Protein AF-A0ABD5XR44-F1 (afdb_monomer)

Structure (mmCIF, N/CA/C/O backbone):
data_AF-A0ABD5XR44-F1
#
_entry.id   AF-A0ABD5XR44-F1
#
loop_
_atom_site.group_PDB
_atom_site.id
_atom_site.type_symbol
_atom_site.label_atom_id
_atom_site.label_alt_id
_atom_site.label_comp_id
_atom_site.label_asym_id
_atom_site.label_entity_id
_atom_site.label_seq_id
_atom_site.pdbx_PDB_ins_code
_atom_site.Cartn_x
_atom_site.Cartn_y
_atom_site.Cartn_z
_atom_site.occupancy
_atom_site.B_iso_or_equiv
_atom_site.auth_seq_id
_atom_site.auth_comp_id
_atom_site.auth_asym_id
_atom_site.auth_atom_id
_atom_site.pdbx_PDB_model_num
ATOM 1 N N . MET A 1 1 ? 4.231 -2.251 -10.975 1.00 59.69 1 MET A N 1
ATOM 2 C CA . MET A 1 1 ? 4.449 -1.798 -9.581 1.00 59.69 1 MET A CA 1
ATOM 3 C C . MET A 1 1 ? 3.454 -0.732 -9.156 1.00 59.69 1 MET A C 1
ATOM 5 O O . MET A 1 1 ? 2.812 -0.923 -8.137 1.00 59.69 1 MET A O 1
ATOM 9 N N . THR A 1 2 ? 3.224 0.312 -9.954 1.00 71.56 2 THR A N 1
ATOM 10 C CA . THR A 1 2 ? 2.181 1.327 -9.699 1.00 71.56 2 THR A CA 1
ATOM 11 C C . THR A 1 2 ? 0.789 0.737 -9.443 1.00 71.56 2 THR A C 1
ATOM 13 O O . THR A 1 2 ? 0.177 1.078 -8.441 1.00 71.56 2 THR A O 1
ATOM 16 N N . VAL A 1 3 ? 0.330 -0.209 -10.273 1.00 75.94 3 VAL A N 1
ATOM 17 C CA . VAL A 1 3 ? -0.970 -0.897 -10.092 1.00 75.94 3 VAL A CA 1
ATOM 18 C C . VAL A 1 3 ? -1.022 -1.718 -8.797 1.00 75.94 3 VAL A C 1
ATOM 20 O O . VAL A 1 3 ? -2.023 -1.699 -8.091 1.00 75.94 3 VAL A O 1
ATOM 23 N N . VAL A 1 4 ? 0.072 -2.405 -8.459 1.00 72.38 4 VAL A N 1
ATOM 24 C CA . VAL A 1 4 ? 0.179 -3.224 -7.239 1.00 72.38 4 VAL A CA 1
ATOM 25 C C . VAL A 1 4 ? 0.123 -2.336 -5.995 1.00 72.38 4 VAL A C 1
ATOM 27 O O . VAL A 1 4 ? -0.640 -2.615 -5.076 1.00 72.38 4 VAL A O 1
ATOM 30 N N . LEU A 1 5 ? 0.873 -1.232 -5.997 1.00 71.31 5 LEU A N 1
ATOM 31 C CA . LEU A 1 5 ? 0.913 -0.274 -4.893 1.00 71.31 5 LEU A CA 1
ATOM 32 C C . LEU A 1 5 ? -0.451 0.397 -4.676 1.00 71.31 5 LEU A C 1
ATOM 34 O O . LEU A 1 5 ? -0.911 0.524 -3.544 1.00 71.31 5 LEU A O 1
ATOM 38 N N . TRP A 1 6 ? -1.122 0.759 -5.771 1.00 81.38 6 TRP A N 1
ATOM 39 C CA . TRP A 1 6 ? -2.466 1.332 -5.739 1.00 81.38 6 TRP A CA 1
ATOM 40 C C . TRP A 1 6 ? -3.531 0.351 -5.250 1.00 81.38 6 TRP A C 1
ATOM 42 O O . TRP A 1 6 ? -4.433 0.764 -4.534 1.00 81.38 6 TRP A O 1
ATOM 52 N N . ALA A 1 7 ? -3.433 -0.934 -5.600 1.00 79.06 7 ALA A N 1
ATOM 53 C CA . ALA A 1 7 ? -4.381 -1.949 -5.144 1.00 79.06 7 ALA A CA 1
ATOM 54 C C . ALA A 1 7 ? -4.190 -2.325 -3.662 1.00 79.06 7 ALA A C 1
ATOM 56 O O . ALA A 1 7 ? -5.161 -2.635 -2.978 1.00 79.06 7 ALA A O 1
ATOM 57 N N . LEU A 1 8 ? -2.958 -2.275 -3.145 1.00 80.50 8 LEU A N 1
ATOM 58 C CA . LEU A 1 8 ? -2.643 -2.606 -1.750 1.00 80.50 8 LEU A CA 1
ATOM 59 C C . L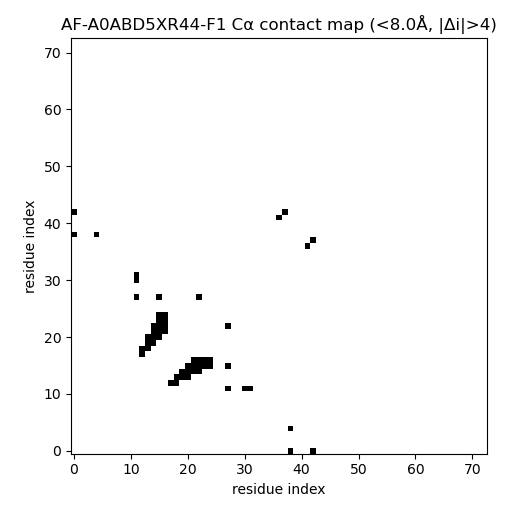EU A 1 8 ? -3.077 -1.525 -0.752 1.00 80.50 8 LEU A C 1
ATOM 61 O O . LEU A 1 8 ? -3.529 -1.857 0.342 1.00 80.50 8 LEU A O 1
ATOM 65 N N . TYR A 1 9 ? -2.974 -0.246 -1.123 1.00 80.69 9 TYR A N 1
ATOM 66 C CA . TYR A 1 9 ? -3.323 0.877 -0.246 1.00 80.69 9 TYR A CA 1
ATOM 67 C C . TYR A 1 9 ? -4.755 0.806 0.340 1.00 80.69 9 TYR A C 1
ATOM 69 O O . TYR A 1 9 ? -4.887 0.854 1.565 1.00 80.69 9 TYR A O 1
ATOM 77 N N . PRO A 1 10 ? -5.831 0.619 -0.458 1.00 84.88 10 PRO A N 1
ATOM 78 C CA . PRO A 1 10 ? -7.189 0.519 0.078 1.00 84.88 10 PRO A CA 1
ATOM 79 C C . PRO A 1 10 ? -7.420 -0.750 0.912 1.00 84.88 10 PRO A C 1
ATOM 81 O O . PRO A 1 10 ? -8.232 -0.723 1.831 1.00 84.88 10 PRO A O 1
ATOM 84 N N . VAL A 1 11 ? -6.702 -1.846 0.640 1.00 85.56 11 VAL A N 1
ATOM 85 C CA . VAL A 1 11 ? -6.816 -3.097 1.413 1.00 85.56 11 VAL A CA 1
ATOM 86 C C . VAL A 1 11 ? -6.271 -2.912 2.827 1.00 85.56 11 VAL A C 1
ATOM 88 O O . VAL A 1 11 ? -6.925 -3.306 3.789 1.00 85.56 11 VAL A O 1
ATOM 91 N N . VAL A 1 12 ? -5.101 -2.281 2.971 1.00 82.81 12 VAL A N 1
ATOM 92 C CA . VAL A 1 12 ? -4.520 -2.014 4.297 1.00 82.81 12 VAL A CA 1
ATOM 93 C C . VAL A 1 12 ? -5.367 -1.006 5.062 1.00 82.81 12 VAL A C 1
ATOM 95 O O . VAL A 1 12 ? -5.650 -1.230 6.235 1.00 82.81 12 VAL A O 1
ATOM 98 N N . TRP A 1 13 ? -5.847 0.044 4.388 1.00 87.81 13 TRP A N 1
ATOM 99 C CA . TRP A 1 13 ? -6.761 1.014 4.991 1.00 87.81 13 TRP A CA 1
ATOM 100 C C . TRP A 1 13 ? -8.031 0.347 5.535 1.00 87.81 13 TRP A C 1
ATOM 102 O O . TRP A 1 13 ? -8.446 0.622 6.659 1.00 87.81 13 TRP A O 1
ATOM 112 N N . LEU A 1 14 ? -8.613 -0.588 4.776 1.00 88.25 14 LEU A N 1
ATOM 113 C CA . LEU A 1 14 ? -9.799 -1.322 5.210 1.00 88.25 14 LEU A CA 1
ATOM 114 C C . LEU A 1 14 ? -9.512 -2.223 6.422 1.00 88.25 14 LEU A C 1
ATOM 116 O O . LEU A 1 14 ? -10.376 -2.393 7.274 1.00 88.25 14 LEU A O 1
ATOM 120 N N . LEU A 1 15 ? -8.312 -2.791 6.532 1.00 83.69 15 LEU A N 1
ATOM 121 C CA . LEU A 1 15 ? -7.917 -3.644 7.661 1.00 83.69 15 LEU A CA 1
ATOM 122 C C . LEU A 1 15 ? -7.524 -2.848 8.920 1.00 83.69 15 LEU A C 1
ATOM 124 O O . LEU A 1 15 ? -7.546 -3.400 10.025 1.00 83.69 15 LEU A O 1
ATOM 128 N N . GLY A 1 16 ? -7.169 -1.572 8.756 1.00 84.00 16 GLY A N 1
ATOM 129 C CA . GLY A 1 16 ? -6.788 -0.657 9.827 1.00 84.00 16 GLY A CA 1
ATOM 130 C C . GLY A 1 16 ? -7.956 -0.198 10.715 1.00 84.00 16 GLY A C 1
ATOM 131 O O . GLY A 1 16 ? -9.121 -0.499 10.439 1.00 84.00 16 GLY A O 1
ATOM 132 N N . PRO A 1 17 ? -7.668 0.573 11.779 1.00 79.31 17 PRO A N 1
ATOM 133 C CA . PRO A 1 17 ? -8.651 1.133 12.712 1.00 79.31 17 PRO A CA 1
ATOM 134 C C . PRO A 1 17 ? -9.719 2.007 12.046 1.00 79.31 17 PRO A C 1
ATOM 136 O O . PRO A 1 17 ? -10.828 2.106 12.559 1.00 79.31 17 PRO A O 1
ATOM 139 N N . ALA A 1 18 ? -9.394 2.635 10.912 1.00 82.75 18 ALA A N 1
ATOM 140 C CA . ALA A 1 18 ? -10.331 3.450 10.141 1.00 82.75 18 ALA A CA 1
ATOM 141 C C . ALA A 1 18 ? -11.357 2.620 9.341 1.00 82.75 18 ALA A C 1
ATOM 143 O O . ALA A 1 18 ? -12.375 3.166 8.918 1.00 82.75 18 ALA A O 1
ATOM 144 N N . GLY A 1 19 ? -11.089 1.328 9.127 1.00 85.19 19 GLY A N 1
ATOM 145 C CA . GLY A 1 19 ? -11.975 0.388 8.448 1.00 85.19 19 GLY A CA 1
ATOM 146 C C . GLY A 1 19 ? -12.607 -0.606 9.423 1.00 85.19 19 GLY A C 1
ATOM 147 O O . GLY A 1 19 ? -13.494 -0.261 10.197 1.00 85.19 19 GLY A O 1
ATOM 148 N N . VAL A 1 20 ? -12.169 -1.864 9.362 1.00 87.50 20 VAL A N 1
ATOM 149 C CA . VAL A 1 20 ? -12.719 -2.988 10.143 1.00 87.50 20 VAL A CA 1
ATOM 150 C C . VAL A 1 20 ? -12.032 -3.132 11.513 1.00 87.50 20 VAL A C 1
ATOM 152 O O . VAL A 1 20 ? -12.534 -3.835 12.384 1.00 87.50 20 VAL A O 1
ATOM 155 N N . GLY A 1 21 ? -10.895 -2.461 11.734 1.00 84.44 21 GLY A N 1
ATOM 156 C CA . GLY A 1 21 ? -10.231 -2.391 13.041 1.00 84.44 21 GLY A CA 1
ATOM 157 C C . GLY A 1 21 ? -9.530 -3.671 13.495 1.00 84.44 21 GLY A C 1
ATOM 158 O O . GLY A 1 21 ? -9.353 -3.883 14.691 1.00 84.44 21 GLY A O 1
ATOM 159 N N . VAL A 1 22 ? -9.123 -4.525 12.553 1.00 87.50 22 VAL A N 1
ATOM 160 C CA . VAL A 1 22 ? -8.435 -5.796 12.843 1.00 87.50 22 VAL A CA 1
ATOM 161 C C . VAL A 1 22 ? -6.966 -5.563 13.214 1.00 87.50 22 VAL A C 1
ATOM 163 O O . VAL A 1 22 ? -6.396 -6.305 14.014 1.00 87.50 22 VAL A O 1
ATOM 166 N N . LEU A 1 23 ? -6.339 -4.534 12.638 1.00 85.56 23 LEU A N 1
ATOM 167 C CA . LEU A 1 23 ? -4.951 -4.175 12.916 1.00 85.56 23 LEU A CA 1
ATOM 168 C C . LEU A 1 23 ? -4.848 -3.208 14.099 1.00 85.56 23 LEU A C 1
ATOM 170 O O . LEU A 1 23 ? -5.548 -2.197 14.160 1.00 85.56 23 LEU A O 1
ATOM 174 N N . LEU A 1 24 ? -3.899 -3.472 15.000 1.00 89.50 24 LEU A N 1
ATOM 175 C CA . LEU A 1 24 ? -3.470 -2.475 15.978 1.00 89.50 24 LEU A CA 1
ATOM 176 C C . LEU A 1 24 ? -2.691 -1.349 15.267 1.00 89.50 24 LEU A C 1
ATOM 178 O O . LEU A 1 24 ? -1.985 -1.635 14.296 1.00 89.50 24 LEU A O 1
ATOM 182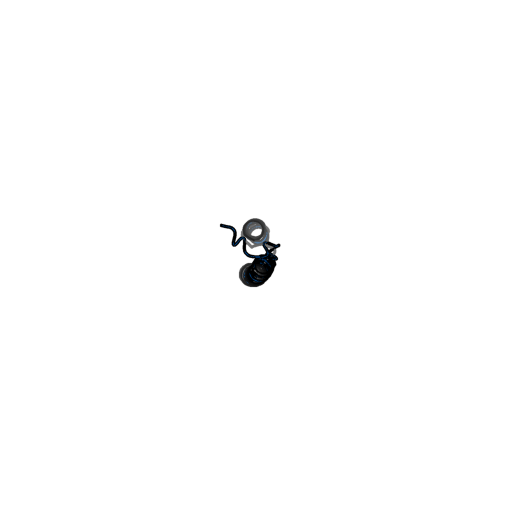 N N . PRO A 1 25 ? -2.715 -0.099 15.773 1.00 86.38 25 PRO A N 1
ATOM 183 C CA . PRO A 1 25 ? -2.087 1.045 15.098 1.00 86.38 25 PRO A CA 1
ATOM 184 C C . PRO A 1 25 ? -0.598 0.846 14.774 1.00 86.38 25 PRO A C 1
ATOM 186 O O . PRO A 1 25 ? -0.133 1.187 13.691 1.00 86.38 25 PRO A O 1
ATOM 189 N N . ALA A 1 26 ? 0.163 0.234 15.688 1.00 89.25 26 ALA A N 1
ATOM 190 C CA . ALA A 1 26 ? 1.575 -0.070 15.451 1.00 89.25 26 ALA A CA 1
ATOM 191 C C . ALA A 1 26 ? 1.772 -1.112 14.333 1.00 89.25 26 ALA A C 1
ATOM 193 O O . ALA A 1 26 ? 2.708 -1.005 13.543 1.00 89.25 26 ALA A O 1
ATOM 194 N N . THR A 1 27 ? 0.883 -2.104 14.244 1.00 86.75 27 THR A N 1
ATOM 195 C CA . THR A 1 27 ? 0.916 -3.138 13.203 1.00 86.75 27 THR A CA 1
ATOM 196 C C . THR A 1 27 ? 0.556 -2.559 11.839 1.00 86.75 27 THR A C 1
ATOM 198 O O . THR A 1 27 ? 1.207 -2.892 10.857 1.00 86.75 27 THR A O 1
ATOM 201 N N . GLU A 1 28 ? -0.427 -1.660 11.771 1.00 83.31 28 GLU A N 1
ATOM 202 C CA . GLU A 1 28 ? -0.806 -0.966 10.535 1.00 83.31 28 GLU A CA 1
ATOM 203 C C . GLU A 1 28 ? 0.372 -0.180 9.942 1.00 83.31 28 GLU A C 1
ATOM 205 O O . GLU A 1 28 ? 0.711 -0.352 8.770 1.00 83.31 28 GLU A O 1
ATOM 210 N N . VAL A 1 29 ? 1.063 0.613 10.767 1.00 90.25 29 VAL A N 1
ATOM 211 C CA . VAL A 1 29 ? 2.260 1.353 10.337 1.00 90.25 29 VAL A CA 1
ATOM 212 C C . VAL A 1 29 ? 3.351 0.395 9.855 1.00 90.25 29 VAL A C 1
ATOM 214 O O . VAL A 1 29 ? 3.968 0.631 8.816 1.00 90.25 29 VAL A O 1
ATOM 217 N N . LEU A 1 30 ? 3.570 -0.715 10.566 1.00 91.00 30 LEU A N 1
ATOM 218 C CA . LEU A 1 30 ? 4.586 -1.705 10.209 1.00 91.00 30 LEU A CA 1
ATOM 219 C C . LEU A 1 30 ? 4.279 -2.393 8.868 1.00 91.00 30 LEU A C 1
ATOM 221 O O . LEU A 1 30 ? 5.190 -2.601 8.069 1.00 91.00 30 LEU A O 1
ATOM 225 N N . VAL A 1 31 ? 3.003 -2.673 8.582 1.00 87.06 31 VAL A N 1
ATOM 226 C CA . VAL A 1 31 ? 2.549 -3.203 7.288 1.00 87.06 31 VAL A CA 1
ATOM 227 C C . VAL A 1 31 ? 2.795 -2.193 6.168 1.00 87.06 31 VAL A C 1
ATOM 229 O O . VAL A 1 31 ? 3.347 -2.572 5.137 1.00 87.06 31 VAL A O 1
ATOM 232 N N . PHE A 1 32 ? 2.458 -0.914 6.360 1.00 85.50 32 PHE A N 1
ATOM 233 C CA . PHE A 1 32 ? 2.724 0.113 5.346 1.00 85.50 32 PHE A CA 1
ATOM 234 C C . PHE A 1 32 ? 4.216 0.261 5.041 1.00 85.50 32 PHE A C 1
ATOM 236 O O . PHE A 1 32 ? 4.599 0.288 3.872 1.00 85.50 32 PHE A O 1
ATOM 243 N N . VAL A 1 33 ? 5.064 0.302 6.072 1.00 90.06 33 VAL A N 1
ATOM 244 C CA . VAL A 1 33 ? 6.522 0.376 5.903 1.00 90.06 33 VAL A CA 1
ATOM 245 C C . VAL A 1 33 ? 7.044 -0.858 5.170 1.00 90.06 33 VAL A C 1
ATOM 247 O O . VAL A 1 33 ? 7.818 -0.729 4.224 1.00 90.06 33 VAL A O 1
ATOM 250 N N . TYR A 1 34 ? 6.600 -2.055 5.562 1.00 87.88 34 TYR A N 1
ATOM 251 C CA . TYR A 1 34 ? 7.011 -3.297 4.911 1.00 87.88 34 TYR A CA 1
ATOM 252 C C . TYR A 1 34 ? 6.623 -3.321 3.428 1.00 87.88 34 TYR A C 1
ATOM 254 O O . TYR A 1 34 ? 7.453 -3.630 2.573 1.00 87.88 34 TYR A O 1
ATOM 262 N N . LEU A 1 35 ? 5.382 -2.943 3.111 1.00 86.69 35 LEU A N 1
ATOM 263 C CA . LEU A 1 35 ? 4.900 -2.870 1.734 1.00 86.69 35 LEU A CA 1
ATOM 264 C C . LEU A 1 35 ? 5.685 -1.855 0.905 1.00 86.69 35 LEU A C 1
ATOM 266 O O . LEU A 1 35 ? 6.020 -2.147 -0.242 1.00 86.69 35 LEU A O 1
ATOM 270 N N . ASP A 1 36 ? 6.017 -0.698 1.477 1.00 87.38 36 ASP A N 1
ATOM 271 C CA . ASP A 1 36 ? 6.806 0.319 0.785 1.00 87.38 36 ASP A CA 1
ATOM 272 C C . ASP A 1 36 ? 8.229 -0.173 0.490 1.00 87.38 36 ASP A C 1
ATOM 274 O O . ASP A 1 36 ? 8.714 -0.043 -0.636 1.00 87.38 36 ASP A O 1
ATOM 278 N N . VAL A 1 37 ? 8.876 -0.821 1.464 1.00 88.81 37 VAL A N 1
ATOM 279 C CA . VAL A 1 37 ? 10.214 -1.403 1.295 1.00 88.81 37 VAL A CA 1
ATOM 280 C C . VAL A 1 37 ? 10.208 -2.484 0.219 1.00 88.81 37 VAL A C 1
ATOM 282 O O . VAL A 1 37 ? 11.040 -2.437 -0.685 1.00 88.81 37 VAL A O 1
ATOM 285 N N . VAL A 1 38 ? 9.271 -3.435 0.266 1.00 86.12 38 VAL A N 1
ATOM 286 C CA . VAL A 1 38 ? 9.200 -4.528 -0.717 1.00 86.12 38 VAL A CA 1
ATOM 287 C C . VAL A 1 38 ? 8.870 -4.000 -2.110 1.00 86.12 38 VAL A C 1
ATOM 289 O O . VAL A 1 38 ? 9.495 -4.422 -3.082 1.00 86.12 38 VAL A O 1
ATOM 292 N N . ALA A 1 39 ? 7.936 -3.057 -2.235 1.00 82.88 39 ALA A N 1
ATOM 293 C CA . ALA A 1 39 ? 7.588 -2.494 -3.532 1.00 82.88 39 ALA A CA 1
ATOM 294 C C . ALA A 1 39 ? 8.737 -1.673 -4.130 1.00 82.88 39 ALA A C 1
ATOM 296 O O . ALA A 1 39 ? 9.003 -1.789 -5.326 1.00 82.88 39 ALA A O 1
ATOM 297 N N . LYS A 1 40 ? 9.455 -0.886 -3.318 1.00 79.44 40 LYS A N 1
ATOM 298 C CA . LYS A 1 40 ? 10.616 -0.113 -3.778 1.00 79.44 40 LYS A CA 1
ATOM 299 C C . LYS A 1 40 ? 11.808 -1.011 -4.097 1.00 79.44 40 LYS A C 1
ATOM 301 O O . LYS A 1 40 ? 12.310 -0.971 -5.217 1.00 79.44 40 LYS A O 1
ATOM 306 N N . ALA A 1 41 ? 12.248 -1.840 -3.153 1.00 86.88 41 ALA A N 1
ATOM 307 C CA . ALA A 1 41 ? 13.405 -2.714 -3.341 1.00 86.88 41 ALA A CA 1
ATOM 308 C C . ALA A 1 41 ? 13.151 -3.751 -4.445 1.0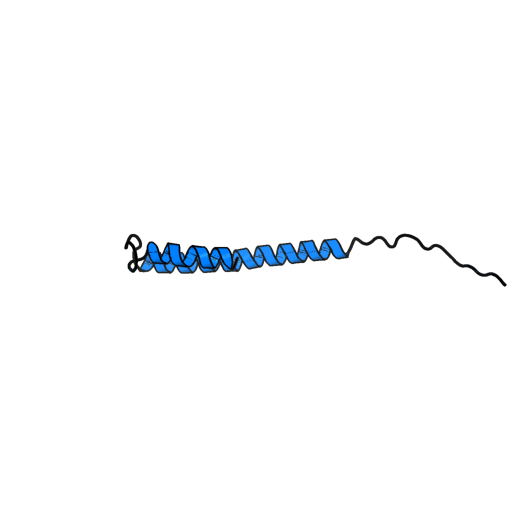0 86.88 41 ALA A C 1
ATOM 310 O O . ALA A 1 41 ? 13.997 -3.951 -5.315 1.00 86.88 41 ALA A O 1
ATOM 311 N N . GLY A 1 42 ? 11.956 -4.348 -4.468 1.00 82.56 42 GLY A N 1
ATOM 312 C CA . GLY A 1 42 ? 11.537 -5.268 -5.521 1.00 82.56 42 GLY A CA 1
ATOM 313 C C . GLY A 1 42 ? 11.497 -4.597 -6.892 1.00 82.56 42 GLY A C 1
ATOM 314 O O . GLY A 1 42 ? 11.988 -5.168 -7.862 1.00 82.56 42 GLY A O 1
ATOM 315 N N . PHE A 1 43 ? 10.991 -3.363 -6.988 1.00 83.56 43 PHE A N 1
ATOM 316 C CA . PHE A 1 43 ? 11.034 -2.608 -8.241 1.00 83.56 43 PHE A CA 1
ATOM 317 C C . PHE A 1 43 ? 12.466 -2.347 -8.713 1.00 83.56 43 PHE A C 1
ATOM 319 O O . PHE A 1 43 ? 12.746 -2.552 -9.889 1.00 83.56 43 PHE A O 1
ATOM 326 N N . VAL A 1 44 ? 13.372 -1.937 -7.821 1.00 85.56 44 VAL A N 1
ATOM 327 C CA . VAL A 1 44 ? 14.774 -1.6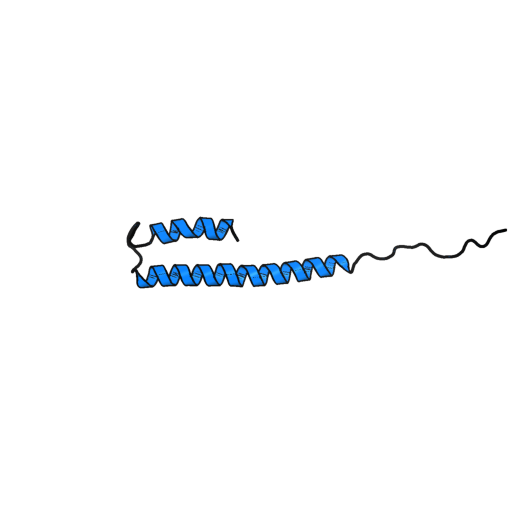62 -8.176 1.00 85.56 44 VAL A CA 1
ATOM 328 C C . VAL A 1 44 ? 15.457 -2.917 -8.716 1.00 85.56 44 VAL A C 1
ATOM 330 O O . VAL A 1 44 ? 16.068 -2.859 -9.780 1.00 85.56 44 VAL A O 1
ATOM 333 N N . VAL A 1 45 ? 15.308 -4.061 -8.043 1.00 87.94 45 VAL A N 1
ATOM 334 C CA . VAL A 1 45 ? 15.890 -5.334 -8.504 1.00 87.94 45 VAL A CA 1
ATOM 335 C C . VAL A 1 45 ? 15.341 -5.726 -9.877 1.00 87.94 45 VAL A C 1
ATOM 337 O O . VAL A 1 45 ? 16.107 -6.060 -10.780 1.00 87.94 45 VAL A O 1
ATOM 340 N N . LEU A 1 46 ? 14.021 -5.645 -10.064 1.00 86.00 46 LEU A N 1
ATOM 341 C CA . LEU A 1 46 ? 13.393 -5.958 -11.348 1.00 86.00 46 LEU A CA 1
ATOM 342 C C . LEU A 1 46 ? 13.826 -4.986 -12.456 1.00 86.00 46 LEU A C 1
ATOM 344 O O . LEU A 1 46 ? 14.060 -5.420 -13.581 1.00 86.00 46 LEU A O 1
ATOM 348 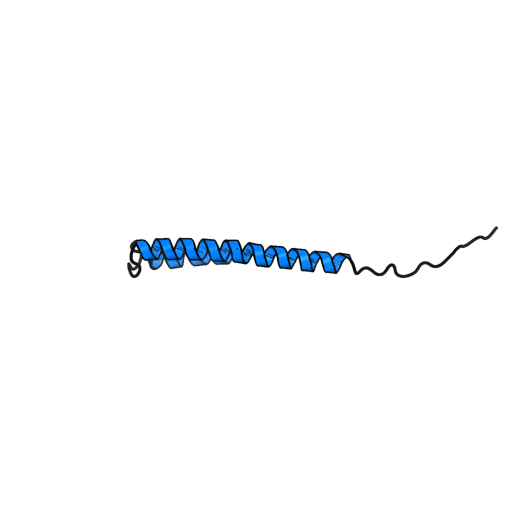N N . ALA A 1 47 ? 13.970 -3.696 -12.150 1.00 86.75 47 ALA A N 1
ATOM 349 C CA . ALA A 1 47 ? 14.397 -2.679 -13.106 1.00 86.75 47 ALA A CA 1
ATOM 350 C C . ALA A 1 47 ? 15.856 -2.875 -13.546 1.00 86.75 47 ALA A C 1
ATOM 352 O O . ALA A 1 47 ? 16.142 -2.813 -14.740 1.00 86.75 47 ALA A O 1
ATOM 353 N N . VAL A 1 48 ? 16.766 -3.163 -12.609 1.00 89.00 48 VAL A N 1
ATOM 354 C CA . VAL A 1 48 ? 18.184 -3.430 -12.911 1.00 89.00 48 VAL A CA 1
ATOM 355 C C . VAL A 1 48 ? 18.331 -4.690 -13.762 1.00 89.00 48 VAL A C 1
ATOM 357 O O . VAL A 1 48 ? 19.033 -4.668 -14.771 1.00 89.00 48 VAL A O 1
ATOM 360 N N . ASN A 1 49 ? 17.616 -5.764 -13.416 1.00 87.12 49 ASN A N 1
ATOM 361 C CA . ASN A 1 49 ? 17.627 -6.994 -14.208 1.00 87.12 49 ASN A CA 1
ATOM 362 C C . ASN A 1 49 ? 17.033 -6.780 -15.609 1.00 87.12 49 ASN A C 1
ATOM 364 O O . ASN A 1 49 ? 17.564 -7.300 -16.587 1.00 87.12 49 ASN A O 1
ATOM 368 N N . GLY A 1 50 ? 15.963 -5.986 -15.721 1.00 83.06 50 GLY A N 1
ATOM 369 C CA . GLY A 1 50 ? 15.377 -5.611 -17.007 1.00 83.06 50 GLY A CA 1
ATOM 370 C C . GLY A 1 50 ? 16.337 -4.804 -17.883 1.00 83.06 50 GLY A C 1
ATOM 371 O O . GLY A 1 50 ? 16.435 -5.068 -19.077 1.00 83.06 50 GLY A O 1
ATOM 372 N N . LEU A 1 51 ? 17.092 -3.870 -17.297 1.00 82.94 51 LEU A N 1
ATOM 373 C CA . LEU A 1 51 ? 18.100 -3.093 -18.020 1.00 82.94 51 LEU A CA 1
ATOM 374 C C . LEU A 1 51 ? 19.277 -3.966 -18.477 1.00 82.94 51 LEU A C 1
ATOM 376 O O . LEU A 1 51 ? 19.720 -3.842 -19.615 1.00 82.94 51 LEU A O 1
ATOM 380 N N . ALA A 1 52 ? 19.747 -4.881 -17.626 1.00 80.38 52 ALA A N 1
ATOM 381 C CA . ALA A 1 52 ? 20.794 -5.836 -17.986 1.00 80.38 52 ALA A CA 1
ATOM 382 C C . ALA A 1 52 ? 20.361 -6.759 -19.140 1.00 80.38 52 ALA A C 1
ATOM 384 O O . ALA A 1 52 ? 21.133 -6.991 -20.068 1.00 80.38 52 ALA A O 1
ATOM 385 N N . ALA A 1 53 ? 19.112 -7.233 -19.119 1.00 77.19 53 ALA A N 1
ATOM 386 C CA . ALA A 1 53 ? 18.539 -8.028 -20.204 1.00 77.19 53 ALA A CA 1
ATOM 387 C C . ALA A 1 53 ? 18.320 -7.213 -21.492 1.00 77.19 53 ALA A C 1
ATOM 389 O O . ALA A 1 53 ? 18.482 -7.740 -22.585 1.00 77.19 53 ALA A O 1
ATOM 390 N N . ALA A 1 54 ? 17.970 -5.929 -21.392 1.00 78.81 54 ALA A N 1
ATOM 391 C CA . ALA A 1 54 ? 17.847 -5.061 -22.563 1.00 78.81 54 ALA A CA 1
ATOM 392 C C . ALA A 1 54 ? 19.216 -4.757 -23.199 1.00 78.81 54 ALA A C 1
ATOM 394 O O . ALA A 1 54 ? 19.327 -4.695 -24.421 1.00 78.81 54 ALA A O 1
ATOM 395 N N . GLY A 1 55 ? 20.263 -4.608 -22.380 1.00 75.94 55 GLY A N 1
ATOM 396 C CA . GLY A 1 55 ? 21.636 -4.398 -22.843 1.00 75.94 55 GLY A CA 1
ATOM 397 C C . GLY A 1 55 ? 22.212 -5.599 -23.597 1.00 75.94 55 GLY A C 1
ATOM 398 O O . GLY A 1 55 ? 22.861 -5.417 -24.622 1.00 75.94 55 GLY A O 1
ATOM 399 N N . SER A 1 56 ? 21.922 -6.828 -23.158 1.00 67.38 56 SER A N 1
ATOM 400 C CA . SER A 1 56 ? 22.397 -8.039 -23.846 1.00 67.38 56 SER A CA 1
ATOM 401 C C . SER A 1 56 ? 21.745 -8.270 -25.214 1.00 67.38 56 SER A C 1
ATOM 403 O O . SER A 1 56 ? 22.349 -8.910 -26.071 1.00 67.38 56 SER A O 1
ATOM 405 N N . VAL A 1 57 ? 20.544 -7.732 -25.453 1.00 65.62 57 VAL A N 1
ATOM 406 C CA . VAL A 1 57 ? 19.869 -7.798 -26.763 1.00 65.62 57 VAL A CA 1
ATOM 407 C C . VAL A 1 57 ? 20.509 -6.841 -27.783 1.00 65.62 57 VAL A C 1
ATOM 409 O O . VAL A 1 57 ? 20.462 -7.115 -28.980 1.00 65.62 57 VAL A O 1
ATOM 412 N N . GLY A 1 58 ? 21.149 -5.752 -27.337 1.00 59.88 58 GLY A N 1
ATOM 413 C CA . GLY A 1 58 ? 21.829 -4.785 -28.212 1.00 59.88 58 GLY A CA 1
ATOM 414 C C . GLY A 1 58 ? 23.165 -5.269 -28.790 1.00 59.88 58 GLY A C 1
ATOM 415 O O . GLY A 1 58 ? 23.545 -4.843 -29.875 1.00 59.88 58 GLY A O 1
ATOM 416 N N . GLU A 1 59 ? 23.843 -6.200 -28.115 1.00 62.09 59 GLU A N 1
ATOM 417 C CA . GLU A 1 59 ? 25.180 -6.695 -28.493 1.00 62.09 59 GLU A CA 1
ATOM 418 C C . GLU A 1 59 ? 25.141 -7.828 -29.549 1.00 62.09 59 GLU A C 1
ATOM 420 O O . GLU A 1 59 ? 26.169 -8.382 -29.934 1.00 62.09 59 GLU A O 1
ATOM 425 N 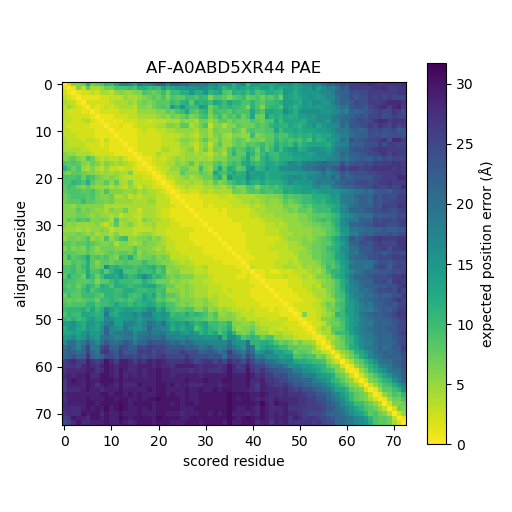N . GLY A 1 60 ? 23.943 -8.219 -30.002 1.00 54.09 60 GLY A N 1
ATOM 426 C CA . GLY A 1 60 ? 23.697 -9.411 -30.821 1.00 54.09 60 GLY A CA 1
ATOM 427 C C . GLY A 1 60 ? 23.274 -9.154 -32.269 1.00 54.09 60 GLY A C 1
ATOM 428 O O . GLY A 1 60 ? 22.611 -10.015 -32.843 1.00 54.09 60 GLY A O 1
ATOM 429 N N . ALA A 1 61 ? 23.601 -8.004 -32.867 1.00 54.91 61 ALA A N 1
ATOM 430 C CA . ALA A 1 61 ? 23.417 -7.796 -34.306 1.00 54.91 61 ALA A CA 1
ATOM 431 C C . ALA A 1 61 ? 24.671 -8.281 -35.061 1.00 54.91 61 ALA A C 1
ATOM 433 O O . ALA A 1 61 ? 25.675 -7.564 -35.076 1.00 54.91 61 ALA A O 1
ATOM 434 N N . PRO A 1 62 ? 24.673 -9.479 -35.683 1.00 48.78 62 PRO A N 1
ATOM 435 C CA . PRO A 1 62 ? 25.771 -9.857 -36.555 1.00 48.78 62 PRO A CA 1
ATOM 436 C C . PRO A 1 62 ? 25.790 -8.893 -37.742 1.00 48.78 62 PRO A C 1
ATOM 438 O O . PRO A 1 62 ? 24.790 -8.746 -38.446 1.00 48.78 62 PRO A O 1
ATOM 441 N N . ALA A 1 63 ? 26.936 -8.249 -37.960 1.00 57.84 63 ALA A N 1
ATOM 442 C CA . ALA A 1 63 ? 27.274 -7.618 -39.226 1.00 57.84 63 ALA A CA 1
ATOM 443 C C . ALA A 1 63 ? 27.281 -8.710 -40.308 1.00 57.84 63 ALA A C 1
ATOM 445 O O . ALA A 1 63 ? 28.293 -9.360 -40.565 1.00 57.84 63 ALA A O 1
ATOM 446 N N . ALA A 1 64 ? 26.101 -8.981 -40.862 1.00 56.06 64 ALA A N 1
ATOM 447 C CA . ALA A 1 64 ? 25.934 -9.824 -42.022 1.00 56.06 64 ALA A CA 1
ATOM 448 C C . ALA A 1 64 ? 26.451 -9.046 -43.236 1.00 56.06 64 ALA A C 1
ATOM 450 O O . ALA A 1 64 ? 25.795 -8.135 -43.725 1.00 56.06 64 ALA A O 1
ATOM 451 N N . ASP A 1 65 ? 27.660 -9.426 -43.633 1.00 54.81 65 ASP A N 1
ATOM 452 C CA . ASP A 1 65 ? 28.061 -9.642 -45.020 1.00 54.81 65 ASP A CA 1
ATOM 453 C C . ASP A 1 65 ? 27.889 -8.469 -46.001 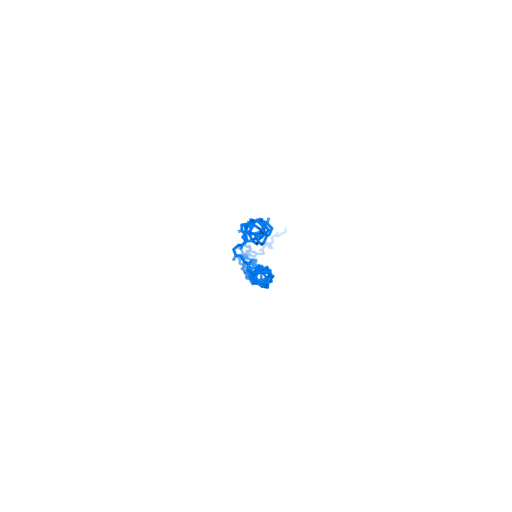1.00 54.81 65 ASP A C 1
ATOM 455 O O . ASP A 1 65 ? 26.884 -8.356 -46.692 1.00 54.81 65 ASP A O 1
ATOM 459 N N . GLU A 1 66 ? 28.949 -7.671 -46.148 1.00 54.38 66 GLU A N 1
ATOM 460 C CA . GLU A 1 66 ? 29.371 -7.196 -47.472 1.00 54.38 66 GLU A CA 1
ATOM 461 C C . GLU A 1 66 ? 30.903 -7.305 -47.568 1.00 54.38 66 GLU A C 1
ATOM 463 O O . GLU A 1 66 ? 31.667 -6.471 -47.075 1.00 54.38 66 GLU A O 1
ATOM 468 N N . ALA A 1 67 ? 31.355 -8.420 -48.146 1.00 58.19 67 ALA A N 1
ATOM 469 C CA . ALA A 1 67 ? 32.733 -8.666 -48.565 1.00 58.19 67 ALA A CA 1
ATOM 470 C C . ALA A 1 67 ? 33.065 -7.900 -49.888 1.00 58.19 67 ALA A C 1
ATOM 472 O O . ALA A 1 67 ? 32.224 -7.174 -50.411 1.00 58.19 67 ALA A O 1
ATOM 473 N N . PRO A 1 68 ? 34.300 -7.969 -50.424 1.00 53.22 68 PRO A N 1
ATOM 474 C CA . PRO A 1 68 ? 35.198 -6.835 -50.638 1.00 53.22 68 PRO A CA 1
ATOM 475 C C . PRO A 1 68 ? 35.201 -6.223 -52.059 1.00 53.22 68 PRO A C 1
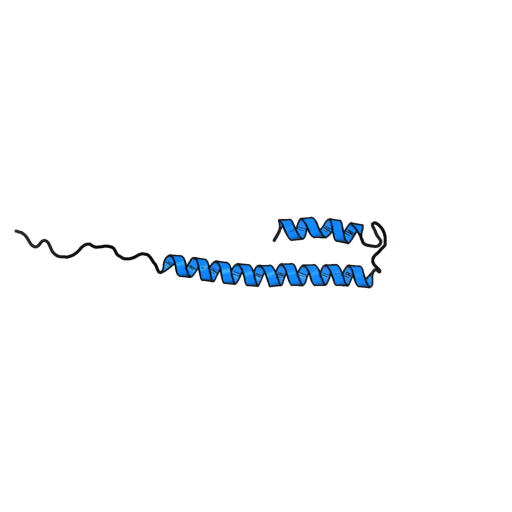ATOM 477 O O . PRO A 1 68 ? 34.922 -6.891 -53.045 1.00 53.22 68 PRO A O 1
ATOM 480 N N . ALA A 1 69 ? 35.656 -4.964 -52.128 1.00 57.09 69 ALA A N 1
ATOM 481 C CA . ALA A 1 69 ? 36.372 -4.305 -53.233 1.00 57.09 69 ALA A CA 1
ATOM 482 C C . ALA A 1 69 ? 35.929 -4.598 -54.687 1.00 57.09 69 ALA A C 1
ATOM 484 O O . ALA A 1 69 ? 36.427 -5.520 -55.328 1.00 57.09 69 ALA A O 1
ATOM 485 N N . SER A 1 70 ? 35.143 -3.685 -55.270 1.00 56.06 70 SER A N 1
ATOM 486 C CA . SER A 1 70 ? 35.117 -3.486 -56.726 1.00 56.06 70 SER A CA 1
ATOM 487 C C . SER A 1 70 ? 36.109 -2.387 -57.109 1.00 56.06 70 SER A C 1
ATOM 489 O O . SER A 1 70 ? 35.753 -1.215 -57.223 1.00 56.06 70 SER A O 1
ATOM 491 N N . THR A 1 71 ? 37.367 -2.772 -57.307 1.00 62.72 71 THR A N 1
ATOM 492 C CA . THR A 1 71 ? 38.274 -2.065 -58.217 1.00 62.72 71 THR A CA 1
ATOM 493 C C . THR A 1 71 ? 37.878 -2.494 -59.628 1.00 62.72 71 THR A C 1
ATOM 495 O O . THR A 1 71 ? 38.091 -3.652 -59.979 1.00 62.72 71 THR A O 1
ATOM 498 N N . ALA A 1 72 ? 37.279 -1.606 -60.419 1.00 52.75 72 ALA A N 1
ATOM 499 C CA . ALA A 1 72 ? 37.139 -1.801 -61.861 1.00 52.75 72 ALA A CA 1
ATOM 500 C C . ALA A 1 72 ? 37.005 -0.441 -62.571 1.00 52.75 72 ALA A C 1
ATOM 502 O O . ALA A 1 72 ? 36.040 0.278 -62.323 1.00 52.75 72 ALA A O 1
ATOM 503 N N . ASP A 1 73 ? 38.041 -0.170 -63.374 1.00 45.31 73 ASP A N 1
ATOM 504 C CA . ASP A 1 73 ? 38.242 0.761 -64.505 1.00 45.31 73 ASP A CA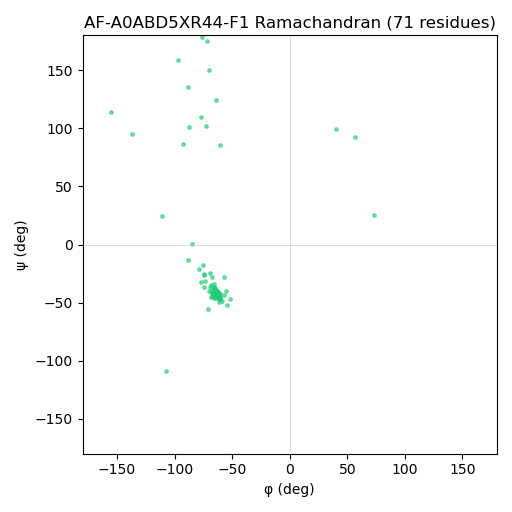 1
ATOM 505 C C . ASP A 1 73 ? 37.745 2.220 -64.459 1.00 45.31 73 ASP A C 1
ATOM 507 O O . ASP A 1 73 ? 36.525 2.484 -64.547 1.00 45.31 73 ASP A O 1
#

InterPro domains:
  IPR001425 Archaeal/bacterial/fungal rhodopsins [PF01036] (2-52)
  IPR018229 Rhodopsin, retinal binding site [PS00327] (32-43)

Organism: NCBI:txid3031998

Solvent-accessible surface area (backbone atoms only — not comparable to full-atom values): 4459 Å² total; per-residue (Å²): 106,71,66,58,56,61,59,46,52,61,55,52,46,40,38,18,68,89,49,74,46,77,34,54,73,71,54,43,53,49,52,53,52,50,52,50,50,50,55,51,54,50,47,51,55,52,51,53,53,49,50,54,57,54,54,59,63,69,77,66,72,77,87,77,79,85,83,81,83,89,84,77,135

Sequence (73 aa):
MTVVLWALYPVVWLLGPAGVGVLLPATEVLVFVYLDVVAKAGFVVLAVNGLAAAGSVGEGAPAADEAPASTAD

Foldseek 3Di:
DVVVLVVVVVVLCCCPPNHPHVDDPVRSVVVVVVVVCCVVVVVVVVVVVVVVVVVVVVVPDPPPDDDDDDPDD

Radius of gyration: 25.92 Å; Cα contacts (8 Å, |Δi|>4): 28; chains: 1; bounding box: 51×13×80 Å

Mean predicted aligned error: 13.07 Å

Secondary structure (DSSP, 8-state):
-HHHHHHHHHHHHHHSTTTT--S-HHHHHHHHHHHHHHHHHHHHHHHHHHHHHHHHHHT--------------

pLDDT: mean 76.92, std 12.82, range [45.31, 91.0]

Nearest PDB structures (foldseek):
  5jje-assembly1_A  TM=8.124E-01  e=4.156E-03  Natronomonas pharaonis
  4gyc-assembly1_A-2  TM=8.085E-01  e=4.455E-03  Natronomonas pharaonis
  8anq-assembly2_T  TM=8.339E-01  e=4.735E-02  Sphingomonas paucimobilis
  3ug9-assembly1_A-2  TM=8.258E-01  e=8.186E-01  Chlamydomonas reinhardtii
  4yzi-assembly1_A-2  TM=8.690E-01  e=7.124E-01  Chlamydomonas reinhardtii